Protein AF-A0A4R4NZ71-F1 (afdb_monomer_lite)

Structure (mmCIF, N/CA/C/O backbone):
data_AF-A0A4R4NZ71-F1
#
_entry.id   AF-A0A4R4NZ71-F1
#
loop_
_atom_site.group_PDB
_atom_site.id
_atom_site.type_symbol
_atom_site.label_atom_id
_atom_site.label_alt_id
_atom_site.label_comp_id
_atom_site.label_asym_id
_atom_site.label_entity_id
_atom_site.label_seq_id
_atom_site.pdbx_PDB_ins_code
_atom_site.Cartn_x
_atom_site.Cartn_y
_atom_site.Cartn_z
_atom_site.occupancy
_atom_site.B_iso_or_equiv
_atom_site.auth_seq_id
_atom_site.auth_comp_id
_atom_site.auth_asym_id
_atom_site.auth_atom_id
_atom_site.pdbx_PDB_model_num
ATOM 1 N N . MET A 1 1 ? -8.546 1.999 12.374 1.00 84.56 1 MET A N 1
ATOM 2 C CA . MET A 1 1 ? -8.338 0.564 12.118 1.00 84.56 1 MET A CA 1
ATOM 3 C C . MET A 1 1 ? -7.222 0.472 11.122 1.00 84.56 1 MET A C 1
ATOM 5 O O . MET A 1 1 ? -7.273 1.187 10.124 1.00 84.56 1 MET A O 1
ATOM 9 N N . ASP A 1 2 ? -6.259 -0.375 11.439 1.00 92.38 2 ASP A N 1
ATOM 10 C CA . ASP A 1 2 ? -5.038 -0.516 10.672 1.00 92.38 2 ASP A CA 1
ATOM 11 C C . ASP A 1 2 ? -5.221 -1.716 9.747 1.00 92.38 2 ASP A C 1
ATOM 13 O O . ASP A 1 2 ? -5.640 -2.792 10.182 1.00 92.38 2 ASP A O 1
ATOM 17 N N . LEU A 1 3 ? -4.973 -1.497 8.463 1.00 94.12 3 LEU A N 1
ATOM 18 C CA . LEU A 1 3 ? -4.995 -2.508 7.418 1.00 94.12 3 LEU A CA 1
ATOM 19 C C . LEU A 1 3 ? -3.616 -2.601 6.779 1.00 94.12 3 LEU A C 1
ATOM 21 O O . LEU A 1 3 ? -2.829 -1.658 6.825 1.00 94.12 3 LEU A O 1
ATOM 25 N N . VAL A 1 4 ? -3.350 -3.738 6.147 1.00 95.31 4 VAL A N 1
ATOM 26 C CA . VAL A 1 4 ? -2.164 -3.925 5.315 1.00 95.31 4 VAL A CA 1
ATOM 27 C C . VAL A 1 4 ? -2.567 -3.713 3.861 1.00 95.31 4 VAL A C 1
ATOM 29 O O . VAL A 1 4 ? -3.410 -4.448 3.342 1.00 95.31 4 VAL A O 1
ATOM 32 N N . ALA A 1 5 ? -1.961 -2.720 3.218 1.00 95.69 5 ALA A N 1
ATOM 33 C CA . ALA A 1 5 ? -1.957 -2.586 1.770 1.00 95.69 5 ALA A CA 1
ATOM 34 C C . ALA A 1 5 ? -0.805 -3.407 1.197 1.00 95.69 5 ALA A C 1
ATOM 36 O O . ALA A 1 5 ? 0.315 -3.359 1.707 1.00 95.69 5 ALA A O 1
ATOM 37 N N . ARG A 1 6 ? -1.098 -4.182 0.157 1.00 95.75 6 ARG A N 1
ATOM 38 C CA . ARG A 1 6 ? -0.157 -5.068 -0.529 1.00 95.75 6 ARG A CA 1
ATOM 39 C C . ARG A 1 6 ? 0.026 -4.573 -1.951 1.00 95.75 6 ARG A C 1
ATOM 41 O O . ARG A 1 6 ? -0.971 -4.434 -2.648 1.00 95.75 6 ARG A O 1
ATOM 48 N N . ALA A 1 7 ? 1.259 -4.305 -2.355 1.00 93.75 7 ALA A N 1
ATOM 49 C CA . ALA A 1 7 ? 1.597 -4.018 -3.737 1.00 93.75 7 ALA A CA 1
ATOM 50 C C . ALA A 1 7 ? 2.030 -5.311 -4.427 1.00 93.75 7 ALA A C 1
ATOM 52 O O . ALA A 1 7 ? 2.967 -5.985 -3.984 1.00 93.75 7 ALA A O 1
ATOM 53 N N . GLU A 1 8 ? 1.334 -5.646 -5.500 1.00 91.38 8 GLU A N 1
ATOM 54 C CA . GLU A 1 8 ? 1.563 -6.832 -6.315 1.00 91.38 8 GLU A CA 1
ATOM 55 C C . GLU A 1 8 ? 1.775 -6.380 -7.762 1.00 91.38 8 GLU A C 1
ATOM 57 O O . GLU A 1 8 ? 1.133 -5.434 -8.231 1.00 91.38 8 GLU A O 1
ATOM 62 N N . TYR A 1 9 ? 2.703 -7.040 -8.447 1.00 86.31 9 TYR A N 1
ATOM 63 C CA . TYR A 1 9 ? 2.969 -6.806 -9.858 1.00 86.31 9 TYR A CA 1
ATOM 64 C C . TYR A 1 9 ? 2.313 -7.917 -10.680 1.00 86.31 9 TYR A C 1
ATOM 66 O O . TYR A 1 9 ? 2.565 -9.097 -10.432 1.00 86.31 9 TYR A O 1
ATOM 74 N N . ASP A 1 10 ? 1.485 -7.529 -11.647 1.00 80.56 10 ASP A N 1
ATOM 75 C CA . ASP A 1 10 ? 0.930 -8.427 -12.666 1.00 80.56 10 ASP A CA 1
ATOM 76 C C . ASP A 1 10 ? 1.249 -7.855 -14.058 1.00 80.56 10 ASP A C 1
ATOM 78 O O . ASP A 1 10 ? 2.369 -7.995 -14.544 1.00 80.56 10 ASP A O 1
ATOM 82 N N . THR A 1 11 ? 0.319 -7.120 -14.671 1.00 82.19 11 THR A N 1
ATOM 83 C CA . THR A 1 11 ? 0.567 -6.307 -15.877 1.00 82.19 11 THR A CA 1
ATOM 84 C C . THR A 1 11 ? 0.977 -4.869 -15.574 1.00 82.19 11 THR A C 1
ATOM 86 O O . THR A 1 11 ? 1.463 -4.165 -16.451 1.00 82.19 11 THR A O 1
ATOM 89 N N . ASP A 1 12 ? 0.729 -4.425 -14.351 1.00 87.50 12 ASP A N 1
ATOM 90 C CA . ASP A 1 12 ? 1.011 -3.108 -13.797 1.00 87.50 12 ASP A CA 1
ATOM 91 C C . ASP A 1 12 ? 0.942 -3.218 -12.269 1.00 87.50 12 ASP A C 1
ATOM 93 O O . ASP A 1 12 ? 0.470 -4.223 -11.715 1.00 87.50 12 ASP A O 1
ATOM 97 N N . TRP A 1 13 ? 1.440 -2.198 -11.573 1.00 90.12 13 TRP A N 1
ATOM 98 C CA . TRP A 1 13 ? 1.457 -2.192 -10.115 1.00 90.12 13 TRP A CA 1
ATOM 99 C C . TRP A 1 13 ? 0.055 -1.985 -9.548 1.00 90.12 13 TRP A C 1
ATOM 101 O O . TRP A 1 13 ? -0.552 -0.917 -9.701 1.00 90.12 13 TRP A O 1
ATOM 111 N N . HIS A 1 14 ? -0.417 -2.992 -8.818 1.00 92.75 14 HIS A N 1
ATOM 112 C CA . HIS A 1 14 ? -1.715 -3.002 -8.161 1.00 92.75 14 HIS A CA 1
ATOM 113 C C . HIS A 1 14 ? -1.581 -3.005 -6.646 1.00 92.75 14 HIS A C 1
ATOM 115 O O . HIS A 1 14 ? -0.684 -3.630 -6.084 1.00 92.75 14 HIS A O 1
ATOM 121 N N . LEU A 1 15 ? -2.522 -2.341 -5.978 1.00 93.94 15 LEU A N 1
ATOM 122 C CA . LEU A 1 15 ? -2.639 -2.315 -4.528 1.00 93.94 15 LEU A CA 1
ATOM 123 C C . LEU A 1 15 ? -3.876 -3.086 -4.085 1.00 93.94 15 LEU A C 1
ATOM 125 O O . LEU A 1 15 ? -4.985 -2.777 -4.518 1.00 93.94 15 LEU A O 1
ATOM 129 N N . TYR A 1 16 ? -3.693 -4.021 -3.160 1.00 94.75 16 TYR A N 1
ATOM 130 C CA . TYR A 1 16 ? -4.757 -4.849 -2.607 1.00 94.75 16 TYR A CA 1
ATOM 131 C C . TYR A 1 16 ? -4.885 -4.677 -1.096 1.00 94.75 16 TYR A C 1
ATOM 133 O O . TYR A 1 16 ? -3.902 -4.731 -0.353 1.00 94.75 16 TYR A O 1
ATOM 141 N N . MET A 1 17 ? -6.122 -4.547 -0.621 1.00 93.94 17 MET A N 1
ATOM 142 C CA . MET A 1 17 ? -6.468 -4.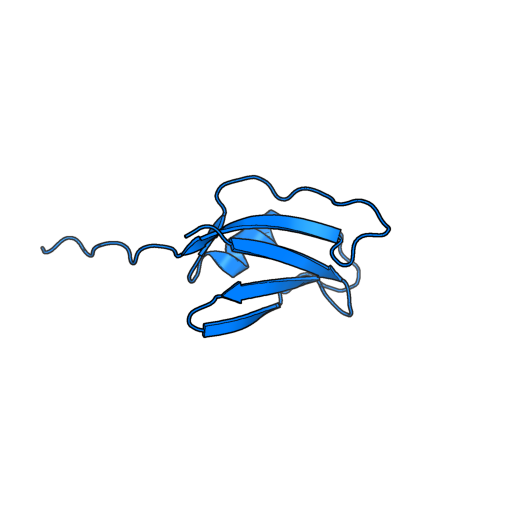459 0.801 1.00 93.94 17 MET A CA 1
ATOM 143 C C . MET A 1 17 ? -7.716 -5.282 1.092 1.00 93.94 17 MET A C 1
ATOM 145 O O . MET A 1 17 ? -8.614 -5.362 0.263 1.00 93.94 17 MET A O 1
ATOM 149 N N . ASN A 1 18 ? -7.808 -5.846 2.293 1.00 93.00 18 ASN A N 1
ATOM 150 C CA . ASN A 1 18 ? -9.028 -6.498 2.766 1.00 93.00 18 ASN A CA 1
ATOM 151 C C . ASN A 1 18 ? -9.662 -5.633 3.861 1.00 93.00 18 ASN A C 1
ATOM 153 O O . ASN A 1 18 ? -9.247 -5.694 5.018 1.00 93.00 18 ASN A O 1
ATOM 157 N N . ASP A 1 19 ? -10.647 -4.811 3.494 1.00 90.62 19 ASP A N 1
ATOM 158 C CA . ASP A 1 19 ? -11.420 -4.003 4.441 1.00 90.62 19 ASP A CA 1
ATOM 159 C C . ASP A 1 19 ? -12.564 -4.866 5.011 1.00 90.62 19 ASP A C 1
ATOM 161 O O . ASP A 1 19 ? -13.391 -5.362 4.247 1.00 90.62 19 ASP A O 1
ATOM 165 N N . PRO A 1 20 ? -12.681 -5.060 6.337 1.00 88.56 20 PRO A N 1
ATOM 166 C CA . PRO A 1 20 ? -13.756 -5.872 6.915 1.00 88.56 20 PRO A CA 1
ATOM 167 C C . PRO A 1 20 ? -15.165 -5.301 6.688 1.00 88.56 20 PRO A C 1
ATOM 169 O O . PRO A 1 20 ? -16.143 -6.010 6.902 1.00 88.56 20 PRO A O 1
ATOM 172 N N . GLN A 1 21 ? -15.290 -4.028 6.305 1.00 88.75 21 GLN A N 1
ATOM 173 C CA . GLN A 1 21 ? -16.569 -3.366 6.048 1.00 88.75 21 GLN A CA 1
ATOM 174 C C . GLN A 1 21 ? -16.959 -3.383 4.570 1.00 88.75 21 GLN A C 1
ATOM 176 O O . GLN A 1 21 ? -18.145 -3.432 4.263 1.00 88.75 21 GLN A O 1
ATOM 181 N N . GLN A 1 22 ? -15.980 -3.308 3.665 1.00 87.19 22 GLN A N 1
ATOM 182 C CA . GLN A 1 22 ? -16.217 -3.188 2.218 1.00 87.19 22 GLN A CA 1
ATOM 183 C C . GLN A 1 22 ? -15.823 -4.446 1.434 1.00 87.19 22 GLN A C 1
ATOM 185 O O . GLN A 1 22 ? -16.176 -4.575 0.266 1.00 87.19 22 GLN A O 1
ATOM 190 N N . GLY A 1 23 ? -15.136 -5.392 2.077 1.00 91.06 23 GLY A N 1
ATOM 191 C CA . GLY A 1 23 ? -14.563 -6.560 1.426 1.00 91.06 23 GLY A CA 1
ATOM 192 C C . GLY A 1 23 ? -13.201 -6.263 0.780 1.00 91.06 23 GLY A C 1
ATOM 193 O O . GLY A 1 23 ? -12.514 -5.314 1.177 1.00 91.06 23 GLY A O 1
ATOM 194 N N . PRO A 1 24 ? -12.763 -7.102 -0.175 1.00 92.88 24 PRO A N 1
ATOM 195 C CA . PRO A 1 24 ? -11.506 -6.900 -0.884 1.00 92.88 24 PRO A CA 1
ATOM 196 C C . PRO A 1 24 ? -11.578 -5.656 -1.777 1.00 92.88 24 PRO A C 1
ATOM 198 O O . PRO A 1 24 ? -12.536 -5.465 -2.524 1.00 92.88 24 PRO A O 1
ATOM 201 N N . LEU A 1 25 ? -10.541 -4.829 -1.709 1.00 92.56 25 LEU A N 1
ATOM 202 C CA . LEU A 1 25 ? -10.366 -3.613 -2.495 1.00 92.56 25 LEU A CA 1
ATOM 203 C C . LEU A 1 25 ? -9.100 -3.742 -3.347 1.00 92.56 25 LEU A C 1
ATOM 205 O O . LEU A 1 25 ? -8.088 -4.262 -2.869 1.00 92.56 25 LEU A O 1
ATOM 209 N N . GLY A 1 26 ? -9.167 -3.251 -4.584 1.00 92.50 26 GLY A N 1
ATOM 210 C CA . GLY A 1 26 ? -8.074 -3.265 -5.554 1.00 92.50 26 GLY A CA 1
ATOM 211 C C . GLY A 1 26 ? -7.947 -1.914 -6.254 1.00 92.50 26 GLY A C 1
ATOM 212 O O . GLY A 1 26 ? -8.962 -1.334 -6.639 1.00 92.50 26 GLY A O 1
ATOM 213 N N . TYR A 1 27 ? -6.718 -1.423 -6.409 1.00 90.38 27 TYR A N 1
ATOM 214 C CA . TYR A 1 27 ? -6.419 -0.136 -7.040 1.00 90.38 27 TYR A CA 1
ATOM 215 C C . TYR A 1 27 ? -5.237 -0.276 -7.995 1.00 90.38 27 TYR A C 1
ATOM 217 O O . TYR A 1 27 ? -4.201 -0.810 -7.607 1.00 90.38 27 TYR A O 1
ATOM 225 N N . CYS A 1 28 ? -5.360 0.243 -9.212 1.00 89.81 28 CYS A N 1
ATOM 226 C CA . CYS A 1 28 ? -4.224 0.382 -10.119 1.00 89.81 28 CYS A CA 1
ATOM 227 C C . CYS A 1 28 ? -3.455 1.647 -9.736 1.00 89.81 28 CYS A C 1
ATOM 229 O O . CYS A 1 28 ? -4.055 2.713 -9.596 1.00 89.81 28 CYS A O 1
ATOM 231 N N . THR A 1 29 ? -2.136 1.555 -9.594 1.00 85.56 29 THR A N 1
ATOM 232 C CA . THR A 1 29 ? -1.306 2.746 -9.333 1.00 85.56 29 THR A CA 1
ATOM 233 C C . THR A 1 29 ? -1.102 3.609 -10.580 1.00 85.56 29 THR A C 1
ATOM 235 O O . THR A 1 29 ? -0.696 4.765 -10.471 1.00 85.56 29 THR A O 1
ATOM 238 N N . GLY A 1 30 ? -1.371 3.049 -11.768 1.00 77.44 30 GLY A N 1
ATOM 239 C CA . GLY A 1 30 ? -1.135 3.701 -13.057 1.00 77.44 30 GLY A CA 1
ATOM 240 C C . GLY A 1 30 ? 0.340 3.769 -13.462 1.00 77.44 30 GLY A C 1
ATOM 241 O O . GLY A 1 30 ? 0.651 4.415 -14.460 1.00 77.44 30 GLY A O 1
ATOM 242 N N . VAL A 1 31 ? 1.226 3.120 -12.701 1.00 76.56 31 VAL A N 1
ATOM 243 C CA . VAL A 1 31 ? 2.642 2.914 -13.029 1.00 76.56 31 VAL A CA 1
ATOM 244 C C . VAL A 1 31 ? 2.744 1.685 -13.928 1.00 76.56 31 VAL A C 1
ATOM 246 O O . VAL A 1 31 ? 2.184 0.634 -13.604 1.00 76.56 31 VAL A O 1
ATOM 249 N N . GLY A 1 32 ? 3.386 1.850 -15.084 1.00 68.94 32 GLY A N 1
ATOM 250 C CA . GLY A 1 32 ? 3.356 0.866 -16.163 1.00 68.94 32 GLY A CA 1
ATOM 251 C C . GLY A 1 32 ? 4.113 -0.432 -15.847 1.00 68.94 32 GLY A C 1
ATOM 252 O O . GLY A 1 32 ? 4.883 -0.480 -14.889 1.00 68.94 32 GLY A O 1
ATOM 253 N N . PRO A 1 33 ? 3.935 -1.482 -16.675 1.00 63.19 33 PRO A N 1
ATOM 254 C CA . PRO A 1 33 ? 4.621 -2.770 -16.517 1.00 63.19 33 PRO A CA 1
ATOM 255 C C . PRO A 1 33 ? 6.148 -2.649 -16.446 1.00 63.19 33 PRO A C 1
ATOM 257 O O . PRO A 1 33 ? 6.820 -3.387 -15.736 1.00 63.19 33 PRO A O 1
ATOM 260 N N . ASP A 1 34 ? 6.713 -1.709 -17.200 1.00 70.69 34 ASP A N 1
ATOM 261 C CA . ASP A 1 34 ? 8.162 -1.589 -17.363 1.00 70.69 34 ASP A CA 1
ATOM 262 C C . ASP A 1 34 ? 8.828 -0.710 -16.287 1.00 70.69 34 ASP A C 1
ATOM 264 O O . ASP A 1 34 ? 10.023 -0.424 -16.377 1.00 70.69 34 ASP A O 1
ATOM 268 N N . GLU A 1 35 ? 8.068 -0.244 -15.292 1.00 76.88 35 GLU A N 1
ATOM 269 C CA . GLU A 1 35 ? 8.543 0.674 -14.259 1.00 76.88 35 GLU A CA 1
ATOM 270 C C . GLU A 1 35 ? 8.704 -0.035 -12.905 1.00 76.88 35 GLU A C 1
ATOM 272 O O . GLU A 1 35 ? 7.862 -0.829 -12.470 1.00 76.88 35 GLU A O 1
ATOM 277 N N . ASP A 1 36 ? 9.797 0.284 -12.206 1.00 86.94 36 ASP A N 1
ATOM 278 C CA . ASP A 1 36 ? 9.989 -0.116 -10.812 1.00 86.94 36 ASP A CA 1
ATOM 279 C C . ASP A 1 36 ? 8.827 0.395 -9.942 1.00 86.94 36 ASP A C 1
ATOM 281 O O . ASP A 1 36 ? 8.171 1.393 -10.256 1.00 86.94 36 ASP A O 1
ATOM 285 N N . PHE A 1 37 ? 8.579 -0.266 -8.808 1.00 89.44 37 PHE A N 1
ATOM 286 C CA . PHE A 1 37 ? 7.557 0.185 -7.866 1.00 89.44 37 PHE A CA 1
ATOM 287 C C . PHE A 1 37 ? 7.831 1.627 -7.407 1.00 89.44 37 PHE A C 1
ATOM 289 O O . PHE A 1 37 ? 8.886 1.896 -6.832 1.00 89.44 37 PHE A O 1
ATOM 296 N N . ASP A 1 38 ? 6.867 2.536 -7.602 1.00 91.81 38 ASP A N 1
ATOM 297 C CA . ASP A 1 38 ? 6.900 3.908 -7.074 1.00 91.81 38 ASP A CA 1
ATOM 298 C C . ASP A 1 38 ? 6.034 4.019 -5.796 1.00 91.81 38 ASP A C 1
ATOM 300 O O . ASP A 1 38 ? 4.801 4.136 -5.879 1.00 91.81 38 ASP A O 1
ATOM 304 N N . PRO A 1 39 ? 6.648 4.064 -4.592 1.00 92.38 39 PRO A N 1
ATOM 305 C CA . PRO A 1 39 ? 5.925 4.215 -3.331 1.00 92.38 39 PRO A CA 1
ATOM 306 C C . PRO A 1 39 ? 5.089 5.499 -3.256 1.00 92.38 39 PRO A C 1
ATOM 308 O O . PRO A 1 39 ? 4.084 5.544 -2.539 1.00 92.38 39 PRO A O 1
ATOM 311 N N . ALA A 1 40 ? 5.485 6.561 -3.963 1.00 91.88 40 ALA A N 1
ATOM 312 C CA . ALA A 1 40 ? 4.764 7.826 -3.968 1.00 91.88 40 ALA A CA 1
ATOM 313 C C . ALA A 1 40 ? 3.514 7.757 -4.853 1.00 91.88 40 ALA A C 1
ATOM 315 O O . ALA A 1 40 ? 2.478 8.311 -4.482 1.00 91.88 40 ALA A O 1
ATOM 316 N N . ALA A 1 41 ? 3.568 7.082 -6.005 1.00 91.44 41 ALA A N 1
ATOM 317 C CA . ALA A 1 41 ? 2.373 6.785 -6.802 1.00 91.44 41 ALA A CA 1
ATOM 318 C C . ALA A 1 41 ? 1.398 5.880 -6.035 1.00 91.44 41 ALA A C 1
ATOM 320 O O . ALA A 1 41 ? 0.205 6.184 -5.948 1.00 91.44 41 ALA A O 1
ATOM 321 N N . ALA A 1 42 ? 1.914 4.831 -5.390 1.00 92.94 42 ALA A N 1
ATOM 322 C CA . ALA A 1 42 ? 1.108 3.936 -4.568 1.00 92.94 42 ALA A CA 1
ATOM 323 C C . ALA A 1 42 ? 0.428 4.665 -3.396 1.00 92.94 42 ALA A C 1
ATOM 325 O O . ALA A 1 42 ? -0.756 4.471 -3.130 1.00 92.94 42 ALA A O 1
ATOM 326 N N . THR A 1 43 ? 1.154 5.561 -2.723 1.00 94.38 43 THR A N 1
ATOM 327 C CA . THR A 1 43 ? 0.596 6.376 -1.633 1.00 94.38 43 THR A CA 1
ATOM 328 C C . THR A 1 43 ? -0.506 7.305 -2.137 1.00 94.38 43 THR A C 1
ATOM 330 O O . THR A 1 43 ? -1.601 7.278 -1.584 1.00 94.38 43 THR A O 1
ATOM 333 N N . ARG A 1 44 ? -0.269 8.049 -3.227 1.00 92.06 44 ARG A N 1
ATOM 334 C CA . ARG A 1 44 ? -1.270 8.942 -3.841 1.00 92.06 44 ARG A CA 1
ATOM 335 C C . ARG A 1 44 ? -2.552 8.208 -4.232 1.00 92.06 44 ARG A C 1
ATOM 337 O O . ARG A 1 44 ? -3.642 8.718 -4.007 1.00 92.06 44 ARG A O 1
ATOM 344 N N . THR A 1 45 ? -2.422 6.993 -4.761 1.00 92.81 45 THR A N 1
ATOM 345 C CA . THR A 1 45 ? -3.564 6.140 -5.136 1.00 92.81 45 THR A CA 1
ATOM 346 C C . THR A 1 45 ? -4.467 5.827 -3.938 1.00 92.81 45 THR A C 1
ATOM 348 O O . THR A 1 45 ? -5.682 5.711 -4.074 1.00 92.81 45 THR A O 1
ATOM 351 N N . LEU A 1 46 ? -3.889 5.706 -2.742 1.00 92.19 46 LEU A N 1
ATOM 352 C CA . LEU A 1 46 ? -4.620 5.378 -1.521 1.00 92.19 46 LEU A CA 1
ATOM 353 C C . LEU A 1 46 ? -5.248 6.604 -0.841 1.00 92.19 46 LEU A C 1
ATOM 355 O O . LEU A 1 46 ? -6.239 6.446 -0.128 1.00 92.19 46 LEU A O 1
ATOM 359 N N . GLU A 1 47 ? -4.730 7.811 -1.080 1.00 90.31 47 GLU A N 1
ATOM 360 C CA . GLU A 1 47 ? -5.131 9.049 -0.386 1.00 90.31 47 GLU A CA 1
ATOM 361 C C . GLU A 1 47 ? -6.611 9.437 -0.562 1.00 90.31 47 GLU A C 1
ATOM 363 O O . GLU A 1 47 ? -7.141 10.185 0.260 1.00 90.31 47 GLU A O 1
ATOM 368 N N . GLU A 1 48 ? -7.318 8.882 -1.551 1.00 83.69 48 GLU A N 1
ATOM 369 C CA . GLU A 1 48 ? -8.759 9.116 -1.750 1.00 83.69 48 GLU A CA 1
ATOM 370 C C . GLU A 1 48 ? -9.651 8.529 -0.638 1.00 83.69 48 GLU A C 1
ATOM 372 O O . GLU A 1 48 ? -10.805 8.929 -0.482 1.00 83.69 48 GLU A O 1
ATOM 377 N N . GLY A 1 49 ? -9.137 7.597 0.167 1.00 89.50 49 GLY A N 1
ATOM 378 C CA . GLY A 1 49 ? -9.902 6.995 1.270 1.00 89.50 49 GLY A CA 1
ATOM 379 C C . GLY A 1 49 ? -9.059 6.415 2.401 1.00 89.50 49 GLY A C 1
ATOM 380 O O . GLY A 1 49 ? -9.590 6.016 3.443 1.00 89.50 49 GLY A O 1
ATOM 381 N N . TRP A 1 50 ? -7.743 6.392 2.227 1.00 93.44 50 TRP A N 1
ATOM 382 C CA . TRP A 1 50 ? -6.793 5.746 3.110 1.00 93.44 50 TRP A CA 1
ATOM 383 C C . TRP A 1 50 ? -5.596 6.653 3.347 1.00 93.44 50 TRP A C 1
ATOM 385 O O . TRP A 1 50 ? -5.144 7.393 2.485 1.00 93.44 50 TRP A O 1
ATOM 395 N N . ARG A 1 51 ? -5.047 6.575 4.548 1.00 94.50 51 ARG A N 1
ATOM 396 C CA . ARG A 1 51 ? -3.805 7.228 4.923 1.00 94.50 51 ARG A CA 1
ATOM 397 C C . ARG A 1 51 ? -2.768 6.159 5.200 1.00 94.50 51 ARG A C 1
ATOM 399 O O . ARG A 1 51 ? -2.952 5.364 6.122 1.00 94.50 51 ARG A O 1
ATOM 406 N N . VAL A 1 52 ? -1.673 6.180 4.452 1.00 94.25 52 VAL A N 1
ATOM 407 C CA . VAL A 1 52 ? -0.499 5.352 4.738 1.00 94.25 52 VAL A CA 1
ATOM 408 C C . VAL A 1 52 ? 0.171 5.883 6.011 1.00 94.25 52 VAL A C 1
ATOM 410 O O . VAL A 1 52 ? 0.429 7.081 6.133 1.00 94.25 52 VAL A O 1
ATOM 413 N N . THR A 1 53 ? 0.387 5.019 7.003 1.00 91.44 53 THR A N 1
ATOM 414 C CA . THR A 1 53 ? 0.916 5.409 8.325 1.00 91.44 53 THR A CA 1
ATOM 415 C C . THR A 1 53 ? 2.405 5.114 8.503 1.00 91.44 53 THR A C 1
ATOM 417 O O . THR A 1 53 ? 2.987 5.529 9.503 1.00 91.44 53 THR A O 1
ATOM 420 N N . GLY A 1 54 ? 3.035 4.453 7.530 1.00 88.44 54 GLY A N 1
ATOM 421 C CA . GLY A 1 54 ? 4.467 4.155 7.501 1.00 88.44 54 GLY A CA 1
ATOM 422 C C . GLY A 1 54 ? 5.029 4.154 6.079 1.00 88.44 54 GLY A C 1
ATOM 423 O O . GLY A 1 54 ? 4.363 4.573 5.137 1.00 88.44 54 GLY A O 1
ATOM 424 N N . SER A 1 55 ? 6.262 3.682 5.923 1.00 93.88 55 SER A N 1
ATOM 425 C CA . SER A 1 55 ? 6.854 3.476 4.598 1.00 93.88 55 SER A CA 1
ATOM 426 C C . SER A 1 55 ? 6.339 2.188 3.964 1.00 93.88 55 SER A C 1
ATOM 428 O O . SER A 1 55 ? 5.974 1.246 4.669 1.00 93.88 55 SER A O 1
ATOM 430 N N . TRP A 1 56 ? 6.378 2.127 2.635 1.00 95.38 56 TRP A N 1
ATOM 431 C CA . TRP A 1 56 ? 6.313 0.856 1.923 1.00 95.38 56 TRP A CA 1
ATOM 432 C C . TRP A 1 56 ? 7.575 0.046 2.216 1.00 95.38 56 TRP A C 1
ATOM 434 O O . TRP A 1 56 ? 8.687 0.566 2.126 1.00 95.38 56 TRP A O 1
ATOM 444 N N . ILE A 1 57 ? 7.389 -1.208 2.609 1.00 96.38 57 ILE A N 1
ATOM 445 C CA . ILE A 1 57 ? 8.452 -2.136 2.982 1.00 96.38 57 ILE A CA 1
ATOM 446 C C . ILE A 1 57 ? 8.480 -3.245 1.940 1.00 96.38 57 ILE A C 1
ATOM 448 O O . ILE A 1 57 ? 7.456 -3.889 1.706 1.00 96.38 57 ILE A O 1
ATOM 452 N N . GLU A 1 58 ? 9.646 -3.459 1.336 1.00 95.12 58 GLU A N 1
ATOM 453 C CA . GLU A 1 58 ? 9.897 -4.601 0.460 1.00 95.12 58 GLU A CA 1
ATOM 454 C C . GLU A 1 58 ? 9.806 -5.896 1.269 1.00 95.12 58 GLU A C 1
ATOM 456 O O . GLU A 1 58 ? 10.369 -6.017 2.362 1.00 95.12 58 GLU A O 1
ATOM 461 N N . THR A 1 59 ? 9.062 -6.859 0.751 1.00 93.00 59 THR A N 1
ATOM 462 C CA . THR A 1 59 ? 8.919 -8.174 1.370 1.00 93.00 59 THR A CA 1
ATOM 463 C C . THR A 1 59 ? 9.841 -9.191 0.699 1.00 93.00 59 THR A C 1
ATOM 465 O O . THR A 1 59 ? 10.284 -8.973 -0.426 1.00 93.00 59 THR A O 1
ATOM 468 N N . PRO A 1 60 ? 10.148 -10.318 1.365 1.00 90.50 60 PRO A N 1
ATOM 469 C CA . PRO A 1 60 ? 10.941 -11.387 0.765 1.00 90.50 60 PRO A CA 1
ATOM 470 C C . PRO A 1 60 ? 10.376 -11.851 -0.591 1.00 90.50 60 PRO A C 1
ATOM 472 O O . PRO A 1 60 ? 9.159 -11.834 -0.770 1.00 90.50 60 PRO A O 1
ATOM 475 N N . PRO A 1 61 ? 11.221 -12.305 -1.532 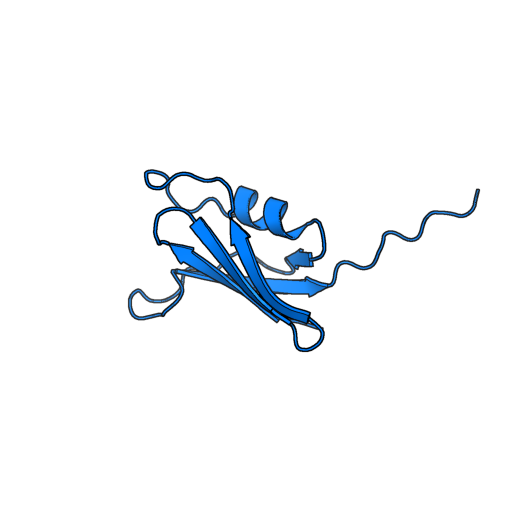1.00 81.50 61 PRO A N 1
ATOM 476 C CA . PRO A 1 61 ? 10.809 -12.645 -2.900 1.00 81.50 61 PRO A CA 1
ATOM 477 C C . PRO A 1 61 ? 9.851 -13.847 -3.004 1.00 81.50 61 PRO A C 1
ATOM 479 O O . PRO A 1 61 ? 9.247 -14.060 -4.049 1.00 81.50 61 PRO A O 1
ATOM 482 N N . ASP A 1 62 ? 9.713 -14.643 -1.943 1.00 83.50 62 ASP A N 1
ATOM 483 C CA . ASP A 1 62 ? 8.747 -15.740 -1.807 1.00 83.50 62 ASP A CA 1
ATOM 484 C C . ASP A 1 62 ? 7.385 -15.296 -1.236 1.00 83.50 62 ASP A C 1
ATOM 486 O O . ASP A 1 62 ? 6.462 -16.104 -1.107 1.00 83.50 62 ASP A O 1
ATOM 490 N N . SER A 1 63 ? 7.241 -14.012 -0.898 1.00 84.00 63 SER A N 1
ATOM 491 C CA . SER A 1 63 ? 5.977 -13.404 -0.489 1.00 84.00 63 SER A CA 1
ATOM 492 C C . SER A 1 63 ? 5.029 -13.236 -1.678 1.00 84.00 63 SER A C 1
ATOM 494 O O . SER A 1 63 ? 5.439 -12.954 -2.799 1.00 84.00 63 SER A O 1
ATOM 496 N N . TYR A 1 64 ? 3.726 -13.346 -1.412 1.00 80.38 64 TYR A N 1
ATOM 497 C CA . TYR A 1 64 ? 2.678 -13.095 -2.408 1.00 80.38 64 TYR A CA 1
ATOM 498 C C . TYR A 1 64 ? 2.576 -11.624 -2.832 1.00 80.38 64 TYR A C 1
ATOM 50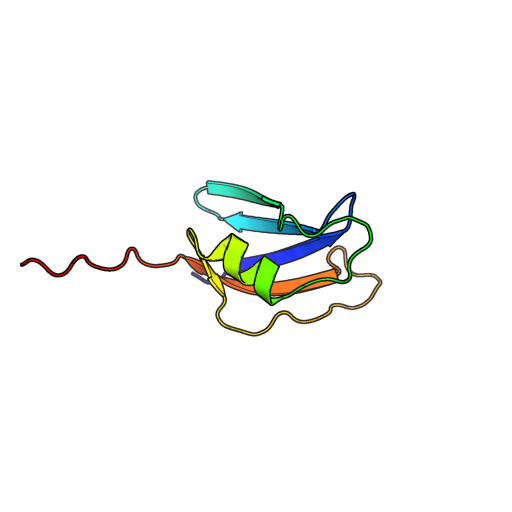0 O O . TYR A 1 64 ? 2.030 -11.337 -3.887 1.00 80.38 64 TYR A O 1
ATOM 508 N N . ALA A 1 65 ? 3.078 -10.702 -2.010 1.00 90.19 65 ALA A N 1
ATOM 509 C CA . ALA A 1 65 ? 3.208 -9.286 -2.338 1.0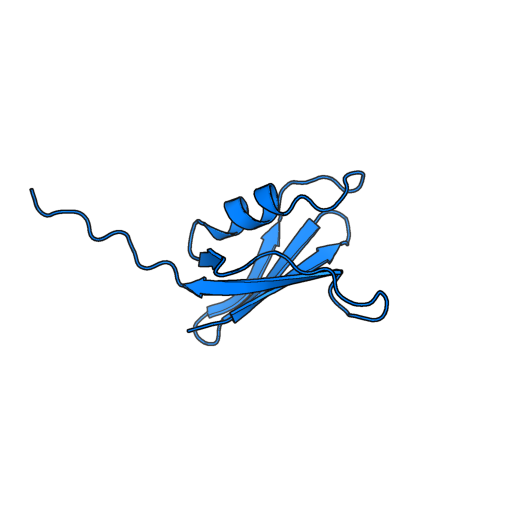0 90.19 65 ALA A CA 1
ATOM 510 C C . ALA A 1 65 ? 4.686 -8.918 -2.435 1.00 90.19 65 ALA A C 1
ATOM 512 O O . ALA A 1 65 ? 5.491 -9.551 -1.759 1.00 90.19 65 ALA A O 1
ATOM 513 N N . ALA A 1 66 ? 5.027 -7.908 -3.237 1.00 91.62 66 ALA A N 1
ATOM 514 C CA . ALA A 1 66 ? 6.395 -7.397 -3.354 1.00 91.62 66 ALA A CA 1
ATOM 515 C C . ALA A 1 66 ? 6.672 -6.277 -2.339 1.00 91.62 66 ALA A C 1
ATOM 517 O O . ALA A 1 66 ? 7.756 -6.211 -1.764 1.00 91.62 66 ALA A O 1
ATOM 518 N N . PHE A 1 67 ? 5.672 -5.428 -2.075 1.00 95.06 67 PHE A N 1
ATOM 519 C CA . PHE A 1 67 ? 5.749 -4.397 -1.041 1.00 95.06 67 PHE A CA 1
ATOM 520 C C . PHE A 1 67 ? 4.497 -4.391 -0.175 1.00 95.06 67 PHE A C 1
ATOM 522 O O . PHE A 1 67 ? 3.398 -4.720 -0.624 1.00 95.06 67 PHE A O 1
ATOM 529 N N . THR A 1 68 ? 4.643 -3.971 1.076 1.00 96.31 68 THR A N 1
ATOM 530 C CA . THR A 1 68 ? 3.509 -3.769 1.981 1.00 96.31 68 THR A CA 1
ATOM 531 C C . THR A 1 68 ? 3.615 -2.454 2.732 1.00 96.31 68 THR A C 1
ATOM 533 O O . THR A 1 68 ? 4.711 -1.970 3.005 1.00 96.31 68 THR A O 1
ATOM 536 N N . ALA A 1 69 ? 2.474 -1.876 3.088 1.00 96.94 69 ALA A N 1
ATOM 537 C CA . ALA A 1 69 ? 2.405 -0.718 3.966 1.00 96.94 69 ALA A CA 1
ATOM 538 C C . ALA A 1 69 ? 1.208 -0.831 4.910 1.00 96.94 69 ALA A C 1
ATOM 540 O O . ALA A 1 69 ? 0.185 -1.434 4.575 1.00 96.94 69 ALA A O 1
ATOM 541 N N . 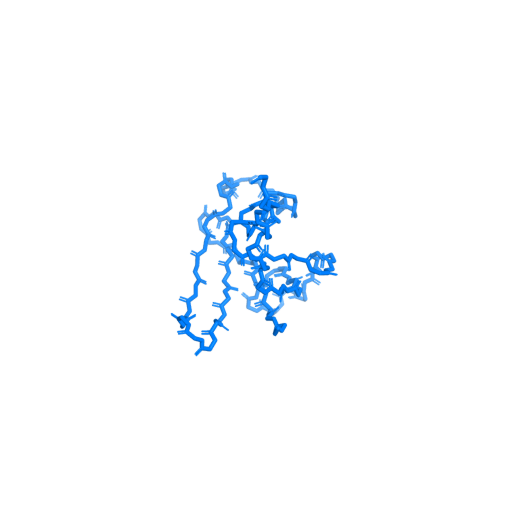ILE A 1 70 ? 1.323 -0.224 6.091 1.00 96.44 70 ILE A N 1
ATOM 542 C CA . ILE A 1 70 ? 0.181 -0.067 6.991 1.00 96.44 70 ILE A CA 1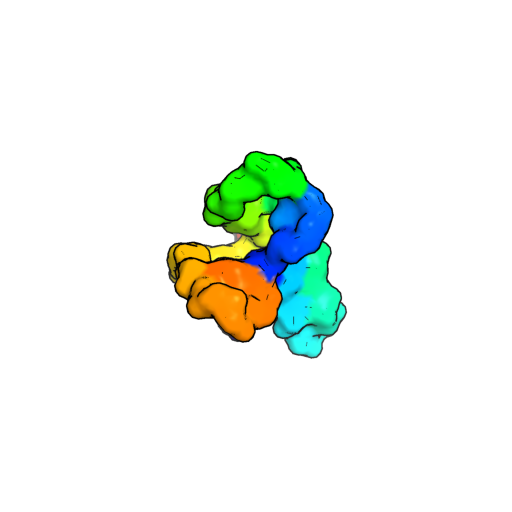
ATOM 543 C C . ILE A 1 70 ? -0.604 1.168 6.575 1.00 96.44 70 ILE A C 1
ATOM 545 O O . ILE A 1 70 ? -0.041 2.240 6.340 1.00 96.44 70 ILE A O 1
ATOM 549 N N . VAL A 1 71 ? -1.919 1.010 6.497 1.00 95.44 71 VAL A N 1
ATOM 550 C CA . VAL A 1 71 ? -2.847 2.078 6.157 1.00 95.44 71 VAL A CA 1
ATOM 551 C C . VAL A 1 71 ? -3.958 2.163 7.184 1.00 95.44 71 VAL A C 1
ATOM 553 O O . VAL A 1 71 ? -4.325 1.189 7.836 1.00 95.44 71 VAL A O 1
ATOM 556 N N . THR A 1 72 ? -4.535 3.346 7.301 1.00 94.81 72 THR A N 1
ATOM 557 C CA . THR A 1 72 ? -5.706 3.608 8.134 1.00 94.81 72 THR A CA 1
ATOM 558 C C . THR A 1 72 ? -6.757 4.302 7.299 1.00 94.81 72 THR A C 1
ATOM 560 O O . THR A 1 72 ? -6.417 5.025 6.367 1.00 94.81 72 THR A O 1
ATOM 563 N N . ARG A 1 73 ? -8.042 4.098 7.598 1.00 90.25 73 ARG A N 1
ATOM 564 C CA . ARG A 1 73 ? -9.091 4.830 6.882 1.00 90.25 73 ARG A CA 1
ATOM 565 C C . ARG A 1 73 ? -8.883 6.331 7.101 1.00 90.25 73 ARG A C 1
ATOM 567 O O . ARG A 1 73 ? -8.795 6.773 8.250 1.00 90.25 73 ARG A O 1
ATOM 574 N N . ALA A 1 74 ? -8.790 7.090 6.012 1.00 85.06 74 ALA A N 1
ATOM 575 C CA . ALA A 1 74 ? -8.705 8.537 6.092 1.00 85.06 74 ALA A CA 1
ATOM 576 C C . ALA A 1 74 ? -10.000 9.042 6.736 1.00 85.06 74 ALA A C 1
ATOM 578 O O . ALA A 1 74 ? -11.102 8.690 6.309 1.00 85.06 74 ALA A O 1
ATOM 579 N N . GLN A 1 75 ? -9.888 9.818 7.814 1.00 69.56 75 GLN A N 1
ATOM 580 C CA . GLN A 1 75 ? -11.065 10.521 8.305 1.00 69.56 75 GLN A CA 1
ATOM 581 C C . GLN A 1 75 ? -11.443 11.561 7.249 1.00 69.56 75 GLN A C 1
ATOM 583 O O . GLN A 1 75 ? -10.540 12.228 6.736 1.00 69.56 75 GLN A O 1
ATOM 588 N N . PRO A 1 76 ? -12.734 11.726 6.918 1.00 59.09 76 PRO A N 1
ATOM 589 C CA . PRO A 1 76 ? -13.138 12.858 6.107 1.00 59.09 76 PRO A CA 1
ATOM 590 C C . PRO A 1 76 ? -12.644 14.116 6.817 1.00 59.09 76 PRO A C 1
ATOM 592 O O . PRO A 1 76 ? -12.915 14.299 8.008 1.00 59.09 76 PRO A O 1
ATOM 595 N N . SER A 1 77 ? -11.872 14.940 6.108 1.00 57.75 77 SER A N 1
ATOM 596 C CA . SER A 1 77 ? -11.460 16.252 6.593 1.00 57.75 77 SER A CA 1
ATOM 597 C C . SER A 1 77 ? -12.713 16.951 7.099 1.00 57.75 77 SER A C 1
ATOM 599 O O . SER A 1 77 ? -13.621 17.217 6.311 1.00 57.75 77 SER A O 1
ATOM 601 N N . ALA A 1 78 ? -12.805 17.178 8.411 1.00 52.53 78 ALA A N 1
ATOM 602 C CA . ALA A 1 78 ? -13.912 17.927 8.976 1.00 52.53 78 ALA A CA 1
ATOM 603 C C . ALA A 1 78 ? -13.929 19.278 8.261 1.00 52.53 78 ALA A C 1
ATOM 605 O O . ALA A 1 78 ? -12.991 20.063 8.400 1.00 52.53 78 ALA A O 1
ATOM 606 N N . THR A 1 79 ? -14.943 19.517 7.431 1.00 57.22 79 THR A N 1
ATOM 607 C CA . THR A 1 79 ? -15.161 20.831 6.838 1.00 57.22 79 THR A CA 1
ATOM 608 C C . THR A 1 79 ? -15.271 21.809 8.008 1.00 57.22 79 THR A C 1
ATOM 610 O O . THR A 1 79 ? -16.142 21.603 8.859 1.00 57.22 79 THR A O 1
ATOM 613 N N . PRO A 1 80 ? -14.401 22.828 8.130 1.00 53.28 80 PRO A N 1
ATOM 614 C CA . PRO A 1 80 ? -14.631 23.851 9.130 1.00 53.28 80 PRO A CA 1
ATOM 615 C C . PRO A 1 80 ? -15.966 24.513 8.790 1.00 53.28 80 PRO A C 1
ATOM 617 O O . PRO A 1 80 ? -16.152 24.991 7.671 1.00 53.28 80 PRO A O 1
ATOM 620 N N . ALA A 1 81 ? -16.910 24.476 9.730 1.00 63.44 81 ALA A N 1
ATOM 621 C CA . ALA A 1 81 ? -18.137 25.248 9.629 1.00 63.44 81 ALA A CA 1
ATOM 622 C C . ALA A 1 81 ? -17.743 26.731 9.641 1.00 63.44 81 ALA A C 1
ATOM 624 O O . ALA A 1 81 ? -17.280 27.238 10.664 1.00 63.44 81 ALA A O 1
ATOM 625 N N . GLY A 1 82 ? -17.825 27.364 8.472 1.00 63.28 82 GLY A N 1
ATOM 626 C CA . GLY A 1 82 ? -17.780 28.817 8.324 1.00 63.28 82 GLY A CA 1
ATOM 627 C C . GLY A 1 82 ? -19.123 29.450 8.642 1.00 63.28 82 GLY A C 1
ATOM 628 O O . GLY A 1 82 ? -20.149 28.736 8.543 1.00 63.28 82 GLY A O 1
#

Sequence (82 aa):
MDLVARAEYDTDWHLYMNDPQQGPLGYCTGVGPDEDFDPAAATRTLEEGWRVTGSWIETPPDSYAAFTAIVTRAQPSATPAG

Foldseek 3Di:
DKWKWFWAADQATKTWTADVVPGIDIWGLPGGNVDDDDQVSVQVRQVVFKHFPDGWDADPPPDRGGTMTIIDTDDPPPDPDD

Secondary structure (DSSP, 8-state):
-EEEEEEEESSSEEEEEEETTTEEEEEE----TTS---HHHHHHHHTTTEEE-S--EEPPTTSS-SEEEEEEEPPP------

Radius of gyration: 13.59 Å; chains: 1; bounding box: 29×45×30 Å

pLDDT: mean 86.55, std 11.01, range [52.53, 96.94]